Protein AF-R4KLE1-F1 (afdb_monomer)

Organism: NCBI:txid767817

Structure (mmCIF, N/CA/C/O backbone):
data_AF-R4KLE1-F1
#
_entry.id   AF-R4KLE1-F1
#
loop_
_atom_site.group_PDB
_atom_site.id
_atom_site.type_symbol
_atom_site.label_atom_id
_atom_site.label_alt_id
_atom_site.label_comp_id
_atom_site.label_asym_id
_atom_site.label_entity_id
_atom_site.label_seq_id
_atom_site.pdbx_PDB_ins_code
_atom_site.Cartn_x
_atom_site.Cartn_y
_atom_site.Cartn_z
_atom_site.occupancy
_atom_site.B_iso_or_equiv
_atom_site.auth_seq_id
_atom_site.auth_comp_id
_atom_site.auth_asym_id
_atom_site.auth_atom_id
_atom_site.pdbx_PDB_model_num
ATOM 1 N N . MET A 1 1 ? 1.530 -24.165 -0.513 1.00 34.09 1 MET A N 1
ATOM 2 C CA . MET A 1 1 ? 1.223 -22.852 0.095 1.00 34.09 1 MET A CA 1
ATOM 3 C C . MET A 1 1 ? 1.961 -21.786 -0.696 1.00 34.09 1 MET A C 1
ATOM 5 O O . MET A 1 1 ? 3.172 -21.689 -0.570 1.00 34.09 1 MET A O 1
ATOM 9 N N . ALA A 1 2 ? 1.274 -21.062 -1.578 1.00 46.06 2 ALA A N 1
ATOM 10 C CA . ALA A 1 2 ? 1.869 -19.932 -2.285 1.00 46.06 2 ALA A CA 1
ATOM 11 C C . AL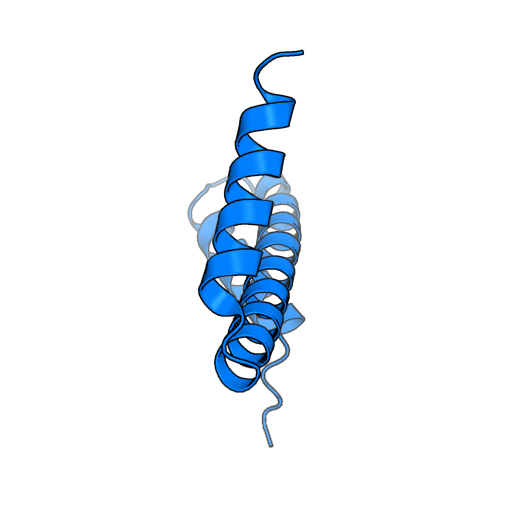A A 1 2 ? 1.721 -18.697 -1.390 1.00 46.06 2 ALA A C 1
ATOM 13 O O . ALA A 1 2 ? 0.663 -18.073 -1.367 1.00 46.06 2 ALA A O 1
ATOM 14 N N . SER A 1 3 ? 2.741 -18.391 -0.588 1.00 48.03 3 SER A N 1
ATOM 15 C CA . SER A 1 3 ? 2.800 -17.127 0.140 1.00 48.03 3 SER A CA 1
ATOM 16 C C . SER A 1 3 ? 2.984 -16.010 -0.885 1.00 48.03 3 SER A C 1
ATOM 18 O O . SER A 1 3 ? 4.075 -15.764 -1.396 1.00 48.03 3 SER A O 1
ATOM 20 N N . ILE A 1 4 ? 1.879 -15.368 -1.258 1.00 55.12 4 ILE A N 1
ATOM 21 C CA . ILE A 1 4 ? 1.903 -14.190 -2.119 1.00 55.12 4 ILE A CA 1
ATOM 22 C C . ILE A 1 4 ? 2.575 -13.084 -1.303 1.00 55.12 4 ILE A C 1
ATOM 24 O O . ILE A 1 4 ? 1.955 -12.481 -0.431 1.00 55.12 4 ILE A O 1
ATOM 28 N N . SER A 1 5 ? 3.875 -12.874 -1.522 1.00 67.06 5 SER A N 1
ATOM 29 C CA . SER A 1 5 ? 4.604 -11.804 -0.851 1.00 67.06 5 SER A CA 1
ATOM 30 C C . SER A 1 5 ? 4.284 -10.473 -1.525 1.00 67.06 5 SER A C 1
ATOM 32 O O . SER A 1 5 ? 4.177 -10.381 -2.750 1.00 67.06 5 SER A O 1
ATOM 34 N N . VAL A 1 6 ? 4.142 -9.427 -0.715 1.00 59.22 6 VAL A N 1
ATOM 35 C CA . VAL A 1 6 ? 3.933 -8.048 -1.185 1.00 59.22 6 VAL A CA 1
ATOM 36 C C . VAL A 1 6 ? 5.029 -7.641 -2.169 1.00 59.22 6 VAL A C 1
ATOM 38 O O . VAL A 1 6 ? 4.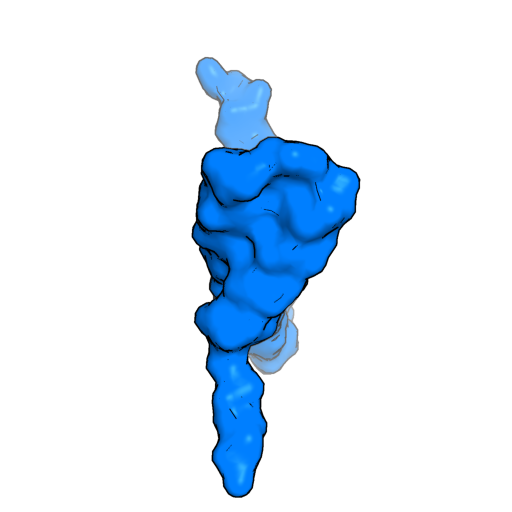744 -7.022 -3.188 1.00 59.22 6 VAL A O 1
ATOM 41 N N . HIS A 1 7 ? 6.259 -8.084 -1.907 1.00 59.47 7 HIS A N 1
ATOM 42 C CA . HIS A 1 7 ? 7.406 -7.925 -2.795 1.00 59.47 7 HIS A CA 1
ATOM 43 C C . HIS A 1 7 ? 7.160 -8.562 -4.177 1.00 59.47 7 HIS A C 1
ATOM 45 O O . HIS A 1 7 ? 7.315 -7.910 -5.208 1.00 59.47 7 HIS A O 1
ATOM 51 N N . ALA A 1 8 ? 6.695 -9.816 -4.225 1.00 70.69 8 ALA A N 1
ATOM 52 C CA . ALA A 1 8 ? 6.399 -10.507 -5.481 1.00 70.69 8 ALA A CA 1
ATOM 53 C C . ALA A 1 8 ? 5.232 -9.863 -6.250 1.00 70.69 8 ALA A C 1
ATOM 55 O O . ALA A 1 8 ? 5.239 -9.845 -7.485 1.00 70.69 8 ALA A O 1
ATOM 56 N N . LEU A 1 9 ? 4.241 -9.320 -5.536 1.00 71.88 9 LEU A N 1
ATOM 57 C CA . LEU A 1 9 ? 3.093 -8.645 -6.138 1.00 71.88 9 LEU A CA 1
ATOM 58 C C . LEU A 1 9 ? 3.476 -7.266 -6.696 1.00 71.88 9 LEU A C 1
ATOM 60 O O . LEU A 1 9 ? 3.185 -6.979 -7.855 1.00 71.88 9 LEU A O 1
ATOM 64 N N . GLY A 1 10 ? 4.195 -6.454 -5.916 1.00 66.44 10 GLY A N 1
ATOM 65 C CA . GLY A 1 10 ? 4.688 -5.138 -6.328 1.00 66.44 10 GLY A CA 1
ATOM 66 C C . GLY A 1 10 ? 5.607 -5.229 -7.542 1.00 66.44 10 GLY A C 1
ATOM 67 O O . GLY A 1 10 ? 5.402 -4.520 -8.528 1.00 66.44 10 GLY A O 1
ATOM 68 N N . ARG A 1 11 ? 6.530 -6.199 -7.538 1.00 67.44 11 ARG A N 1
ATOM 69 C CA . ARG A 1 11 ? 7.419 -6.462 -8.673 1.00 67.44 11 ARG A CA 1
ATOM 70 C C . ARG A 1 11 ? 6.658 -6.880 -9.930 1.00 67.44 11 ARG A C 1
ATOM 72 O O . ARG A 1 11 ? 6.977 -6.394 -11.010 1.00 67.44 11 ARG A O 1
ATOM 79 N N . ARG A 1 12 ? 5.639 -7.745 -9.818 1.00 75.44 12 ARG A N 1
ATOM 80 C CA . ARG A 1 12 ? 4.800 -8.144 -10.968 1.00 75.44 12 ARG A CA 1
ATOM 81 C C . ARG A 1 12 ? 4.018 -6.973 -11.553 1.00 75.44 12 ARG A C 1
ATOM 83 O O . ARG A 1 12 ? 3.984 -6.833 -12.771 1.00 75.44 12 ARG A O 1
ATOM 90 N N . VAL A 1 13 ? 3.403 -6.148 -10.708 1.00 73.00 13 VAL A N 1
ATOM 91 C CA . VAL A 1 13 ? 2.613 -4.995 -11.162 1.00 73.00 13 VAL A CA 1
ATOM 92 C C . VAL A 1 13 ? 3.516 -3.945 -11.805 1.00 73.00 13 VAL A C 1
ATOM 94 O O . VAL A 1 13 ? 3.223 -3.490 -12.909 1.00 73.00 13 VAL A O 1
ATOM 97 N N . GLY A 1 14 ? 4.648 -3.615 -11.183 1.00 67.50 14 GLY A N 1
ATOM 98 C CA . GLY A 1 14 ? 5.573 -2.640 -11.751 1.00 67.50 14 GLY A CA 1
ATOM 99 C C . GLY A 1 14 ? 6.220 -3.126 -13.052 1.00 67.50 14 GLY A C 1
ATOM 100 O O . GLY A 1 14 ? 6.252 -2.367 -14.011 1.00 67.50 14 GLY A O 1
ATOM 101 N N . MET A 1 15 ? 6.601 -4.409 -13.154 1.00 68.19 15 MET A N 1
ATOM 102 C CA . MET A 1 15 ? 7.060 -5.028 -14.414 1.00 68.19 15 MET A CA 1
ATOM 103 C C . MET A 1 15 ? 5.982 -5.030 -15.508 1.00 68.19 15 MET A C 1
ATOM 105 O O . MET A 1 15 ? 6.299 -4.914 -16.689 1.00 68.19 15 MET A O 1
ATOM 109 N N . TYR A 1 16 ? 4.706 -5.167 -15.147 1.00 73.38 16 TYR A N 1
ATOM 110 C CA . TYR A 1 16 ? 3.602 -5.107 -16.106 1.00 73.38 16 TYR A CA 1
ATOM 111 C C . TYR A 1 16 ? 3.417 -3.691 -16.675 1.00 73.38 16 TYR A C 1
ATOM 113 O O . TYR A 1 16 ? 3.332 -3.521 -17.891 1.00 73.38 16 TYR A O 1
ATOM 121 N N . VAL A 1 17 ? 3.406 -2.672 -15.809 1.00 67.12 17 VAL A N 1
ATOM 122 C CA . VAL A 1 17 ? 3.328 -1.254 -16.214 1.00 67.12 17 VAL A CA 1
ATOM 123 C C . VAL A 1 17 ? 4.554 -0.860 -17.034 1.00 67.12 17 VAL A C 1
ATOM 125 O O . VAL A 1 17 ? 4.449 -0.186 -18.054 1.00 67.12 17 VAL A O 1
ATOM 128 N N . ALA A 1 18 ? 5.711 -1.356 -16.626 1.00 64.12 18 ALA A N 1
ATOM 129 C CA . ALA A 1 18 ? 6.964 -1.183 -17.316 1.00 64.12 18 ALA A CA 1
ATOM 130 C C . ALA A 1 18 ? 7.027 -1.822 -18.703 1.00 64.12 18 ALA A C 1
ATOM 132 O O . ALA A 1 18 ? 7.433 -1.172 -19.648 1.00 64.12 18 ALA A O 1
ATOM 133 N N . ASN A 1 19 ? 6.593 -3.073 -18.870 1.00 64.88 19 ASN A N 1
ATOM 134 C CA . ASN A 1 19 ? 6.551 -3.704 -20.194 1.00 64.88 19 ASN A CA 1
ATOM 135 C C . ASN A 1 19 ? 5.589 -2.980 -21.150 1.00 64.88 19 ASN A C 1
ATOM 137 O O . ASN A 1 19 ? 5.730 -3.078 -22.367 1.00 64.88 19 ASN A O 1
ATOM 141 N N . LYS A 1 20 ? 4.611 -2.244 -20.608 1.00 67.50 20 LYS A N 1
ATOM 142 C CA . LYS A 1 20 ? 3.739 -1.338 -21.366 1.00 67.50 20 LYS A CA 1
ATOM 143 C C . LYS A 1 20 ? 4.411 -0.003 -21.716 1.00 67.50 20 LYS A C 1
ATOM 145 O O . LYS A 1 20 ? 4.042 0.596 -22.723 1.00 67.50 20 LYS A O 1
ATOM 150 N N . ALA A 1 21 ? 5.381 0.452 -20.927 1.00 61.03 21 ALA A N 1
ATOM 151 C CA . ALA A 1 21 ? 6.169 1.656 -21.158 1.00 61.03 21 ALA A CA 1
ATOM 152 C C . ALA A 1 21 ? 7.545 1.250 -21.706 1.00 61.03 21 ALA A C 1
ATOM 154 O O . ALA A 1 21 ? 8.438 0.962 -20.932 1.00 61.03 21 ALA A O 1
ATOM 155 N N . VAL A 1 22 ? 7.685 1.216 -23.037 1.00 57.66 22 VAL A N 1
ATOM 156 C CA . VAL A 1 22 ? 8.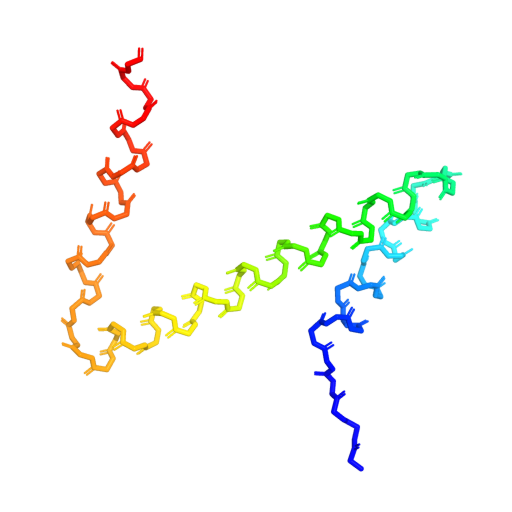765 0.709 -23.934 1.00 57.66 22 VAL A CA 1
ATOM 157 C C . VAL A 1 22 ? 10.254 0.811 -23.481 1.00 57.66 22 VAL A C 1
ATOM 159 O O . VAL A 1 22 ? 11.139 0.325 -24.178 1.00 57.66 22 VAL A O 1
ATOM 162 N N . ASN A 1 23 ? 10.585 1.387 -22.326 1.00 64.81 23 ASN A N 1
ATOM 163 C CA . ASN A 1 23 ? 11.935 1.596 -21.828 1.00 64.81 23 ASN A CA 1
ATOM 164 C C . ASN A 1 23 ? 12.309 0.649 -20.652 1.00 64.81 23 ASN A C 1
ATOM 166 O O . ASN A 1 23 ? 11.844 0.844 -19.525 1.00 64.81 23 ASN A O 1
ATOM 170 N N . PRO A 1 24 ? 13.198 -0.344 -20.853 1.00 63.06 24 PRO A N 1
ATOM 171 C CA . PRO A 1 24 ? 13.547 -1.345 -19.837 1.00 63.06 24 PRO A CA 1
ATOM 172 C C . PRO A 1 24 ? 14.253 -0.761 -18.602 1.00 63.06 24 PRO A C 1
ATOM 174 O O . PRO A 1 24 ? 14.109 -1.297 -17.510 1.00 63.06 24 PRO A O 1
ATOM 177 N N . ASN A 1 25 ? 14.940 0.379 -18.719 1.00 64.75 25 ASN A N 1
ATOM 178 C CA . ASN A 1 25 ? 15.521 1.065 -17.556 1.00 64.75 25 ASN A CA 1
ATOM 179 C C . ASN A 1 25 ? 14.458 1.720 -16.658 1.00 64.75 25 ASN A C 1
ATOM 181 O O . ASN A 1 25 ? 14.628 1.812 -15.445 1.00 64.75 25 ASN A O 1
ATOM 185 N N . GLN A 1 26 ? 13.335 2.161 -17.235 1.00 65.62 26 GLN A N 1
ATOM 186 C CA . GLN A 1 26 ? 12.195 2.630 -16.445 1.00 65.62 26 GLN A CA 1
ATOM 187 C C . GLN A 1 26 ? 11.458 1.462 -15.792 1.00 65.62 26 GLN A C 1
ATOM 189 O O . GLN A 1 26 ? 10.749 1.672 -14.812 1.00 65.62 26 GLN A O 1
ATOM 194 N N . ALA A 1 27 ? 11.652 0.236 -16.285 1.00 67.62 27 ALA A N 1
ATOM 195 C CA . ALA A 1 27 ? 10.944 -0.924 -15.785 1.00 67.62 27 ALA A CA 1
ATOM 196 C C . ALA A 1 27 ? 11.283 -1.279 -14.349 1.00 67.62 27 ALA A C 1
ATOM 198 O O . ALA A 1 27 ? 10.405 -1.531 -13.525 1.00 67.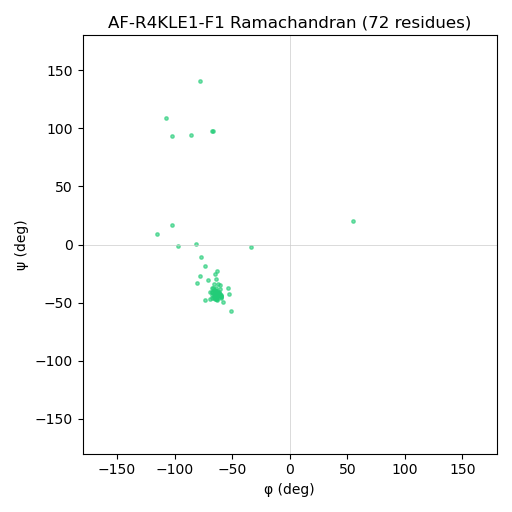62 27 ALA A O 1
ATOM 199 N N . GLU A 1 28 ? 12.575 -1.279 -14.066 1.00 69.62 28 GLU A N 1
ATOM 200 C CA . GLU A 1 28 ? 13.107 -1.591 -12.753 1.00 69.62 28 GLU A CA 1
ATOM 201 C C . GLU A 1 28 ? 12.767 -0.485 -11.749 1.00 69.62 28 GLU A C 1
ATOM 203 O O . GLU A 1 28 ? 12.310 -0.774 -10.642 1.00 69.62 28 GLU A O 1
ATOM 208 N N . LEU A 1 29 ? 12.859 0.780 -12.176 1.00 76.00 29 LEU A N 1
ATOM 209 C CA . LEU A 1 29 ? 12.468 1.939 -11.373 1.00 76.00 29 LEU A CA 1
ATOM 210 C C . LEU A 1 29 ? 10.966 1.928 -11.040 1.00 76.00 29 LEU A C 1
ATOM 212 O O . LEU A 1 29 ? 10.583 2.157 -9.894 1.00 76.00 29 LEU A O 1
ATOM 216 N N . LEU A 1 30 ? 10.108 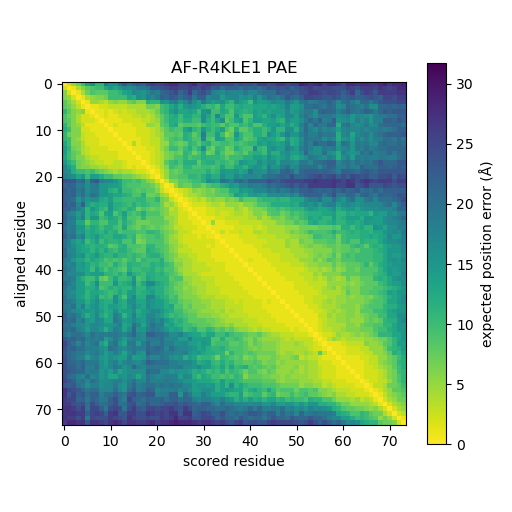1.625 -12.020 1.00 72.19 30 LEU A N 1
ATOM 217 C CA . LEU A 1 30 ? 8.662 1.487 -11.825 1.00 72.19 30 LEU A CA 1
ATOM 218 C C . LEU A 1 30 ? 8.326 0.260 -10.969 1.00 72.19 30 LEU A C 1
ATOM 220 O O . LEU A 1 30 ? 7.435 0.338 -10.128 1.00 72.19 30 LEU A O 1
ATOM 224 N N . GLY A 1 31 ? 9.059 -0.844 -11.136 1.00 75.75 31 GLY A N 1
ATOM 225 C CA . GLY A 1 31 ? 9.047 -2.022 -10.265 1.00 75.75 31 GLY A CA 1
ATOM 226 C C . GLY A 1 31 ? 9.240 -1.659 -8.799 1.00 75.75 31 GLY A C 1
ATOM 227 O O . GLY A 1 31 ? 8.376 -1.927 -7.963 1.00 75.75 31 GLY A O 1
ATOM 228 N N . TYR A 1 32 ? 10.353 -0.991 -8.519 1.00 76.88 32 TYR A N 1
ATOM 229 C CA . TYR A 1 32 ? 10.736 -0.569 -7.180 1.00 76.88 32 TYR A CA 1
ATOM 230 C C . TYR A 1 32 ? 9.777 0.481 -6.596 1.00 76.88 32 TYR A C 1
ATOM 232 O O . TYR A 1 32 ? 9.327 0.359 -5.458 1.00 76.88 32 TYR A O 1
ATOM 240 N N . GLY A 1 33 ? 9.378 1.481 -7.390 1.00 77.44 33 GLY A N 1
ATOM 241 C CA . GLY A 1 33 ? 8.395 2.483 -6.970 1.00 77.44 33 GLY A CA 1
ATOM 242 C C . GLY A 1 33 ? 7.035 1.864 -6.641 1.00 77.44 33 GLY A C 1
ATOM 243 O O . GLY A 1 33 ? 6.425 2.192 -5.623 1.00 77.44 33 GLY A O 1
ATOM 244 N N . THR A 1 34 ? 6.586 0.903 -7.450 1.00 77.88 34 THR A N 1
ATOM 245 C CA . THR A 1 34 ? 5.335 0.172 -7.205 1.00 77.88 34 THR A CA 1
ATOM 246 C C . THR A 1 34 ? 5.418 -0.662 -5.932 1.00 77.88 34 THR A C 1
ATOM 248 O O . THR A 1 34 ? 4.456 -0.704 -5.171 1.00 77.88 34 THR A O 1
ATOM 251 N N . GLU A 1 35 ? 6.559 -1.296 -5.659 1.00 75.94 35 GLU A N 1
ATOM 252 C CA . GLU A 1 35 ? 6.780 -2.031 -4.414 1.00 75.94 35 GLU A CA 1
ATOM 253 C C . GLU A 1 35 ? 6.643 -1.128 -3.178 1.00 75.94 35 GLU A C 1
ATOM 255 O O . GLU A 1 35 ? 5.939 -1.487 -2.230 1.00 75.94 35 GLU A O 1
ATOM 260 N N . ILE A 1 36 ? 7.242 0.066 -3.205 1.00 79.94 36 ILE A N 1
ATOM 261 C CA . ILE A 1 36 ? 7.152 1.041 -2.107 1.00 79.94 36 ILE A CA 1
ATOM 262 C C . ILE A 1 36 ? 5.708 1.503 -1.889 1.00 79.94 36 ILE A C 1
ATOM 264 O O . ILE A 1 36 ? 5.238 1.552 -0.746 1.00 79.94 36 ILE A O 1
ATOM 268 N N . ILE A 1 37 ? 4.997 1.831 -2.972 1.00 79.94 37 ILE A N 1
ATOM 269 C CA . ILE A 1 37 ? 3.600 2.275 -2.903 1.00 79.94 37 ILE A CA 1
ATOM 270 C C . ILE A 1 37 ? 2.732 1.148 -2.347 1.00 79.94 37 ILE A C 1
ATOM 272 O O . ILE A 1 37 ? 1.970 1.368 -1.408 1.00 79.94 37 ILE A O 1
ATOM 276 N N . LEU A 1 38 ? 2.884 -0.072 -2.860 1.00 80.12 38 LEU A N 1
ATOM 277 C CA . LEU A 1 38 ? 2.095 -1.220 -2.428 1.00 80.12 38 LEU A CA 1
ATOM 278 C C . LEU A 1 38 ? 2.354 -1.567 -0.954 1.00 80.12 38 LEU A C 1
ATOM 280 O O . LEU A 1 38 ? 1.414 -1.811 -0.196 1.00 80.12 38 LEU A O 1
ATOM 284 N N . GLY A 1 39 ? 3.618 -1.534 -0.526 1.00 80.88 39 GLY A N 1
ATOM 285 C CA . GLY A 1 39 ? 3.995 -1.717 0.873 1.00 80.88 39 GLY A CA 1
ATOM 286 C C . GLY A 1 39 ? 3.410 -0.637 1.785 1.00 80.88 39 GLY A C 1
ATOM 287 O O . GLY A 1 39 ? 2.919 -0.948 2.871 1.00 80.88 39 GLY A O 1
ATOM 288 N N . SER A 1 40 ? 3.409 0.621 1.341 1.00 79.06 40 SER A N 1
ATOM 289 C CA . SER A 1 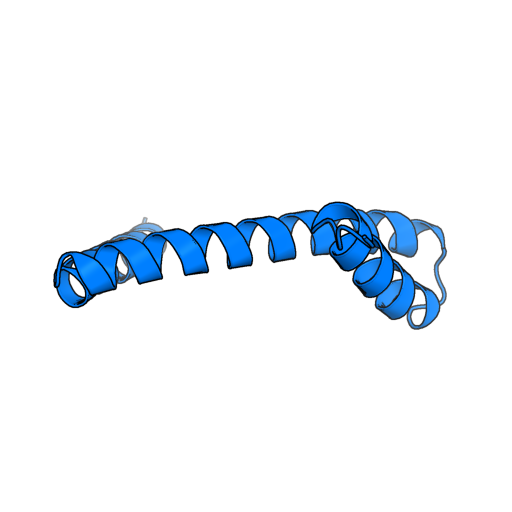40 ? 2.813 1.737 2.085 1.00 79.06 40 SER A CA 1
ATOM 290 C C . SER A 1 40 ? 1.293 1.627 2.181 1.00 79.06 40 SER A C 1
ATOM 292 O O . SER A 1 40 ? 0.744 1.787 3.269 1.00 79.06 40 SER A O 1
ATOM 294 N N . VAL A 1 41 ? 0.610 1.275 1.088 1.00 83.25 41 VAL A N 1
ATOM 295 C CA . VAL A 1 41 ? -0.847 1.067 1.072 1.00 83.25 41 VAL A CA 1
ATOM 296 C C . VAL A 1 41 ? -1.242 -0.033 2.052 1.00 83.25 41 VAL A C 1
ATOM 298 O O . VAL A 1 41 ? -2.149 0.163 2.855 1.00 83.25 41 VAL A O 1
ATOM 301 N N . LEU A 1 42 ? -0.532 -1.163 2.063 1.00 83.81 42 LEU A N 1
ATOM 302 C CA . LEU A 1 42 ? -0.826 -2.246 3.005 1.00 83.81 42 LEU A CA 1
ATOM 303 C C . LEU A 1 42 ? -0.617 -1.834 4.464 1.00 83.81 42 LEU A 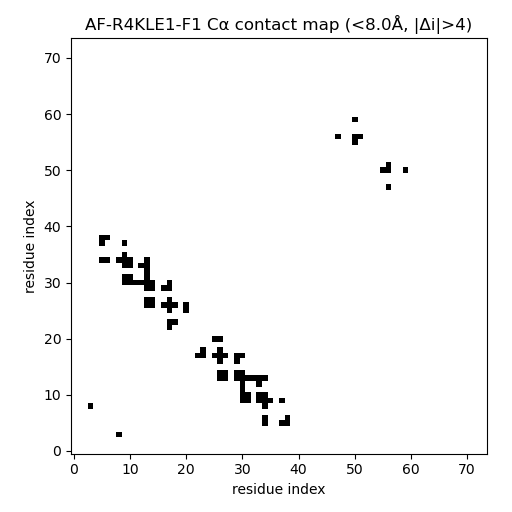C 1
ATOM 305 O O . LEU A 1 42 ? -1.446 -2.161 5.311 1.00 83.81 42 LEU A O 1
ATOM 309 N N . LYS A 1 43 ? 0.446 -1.080 4.767 1.00 83.94 43 LYS A N 1
ATOM 310 C CA . LYS A 1 43 ? 0.662 -0.536 6.118 1.00 83.94 43 LYS A CA 1
ATOM 311 C C . LYS A 1 43 ? -0.470 0.402 6.535 1.00 83.94 43 LYS A C 1
ATOM 313 O O . LYS A 1 43 ? -0.957 0.290 7.658 1.00 83.94 43 LYS A O 1
ATOM 318 N N . LEU A 1 44 ? -0.918 1.279 5.635 1.00 79.94 44 LEU A N 1
ATOM 319 C CA . LEU A 1 44 ? -2.047 2.172 5.893 1.00 79.94 44 LEU A CA 1
ATOM 320 C C . LEU A 1 44 ? -3.337 1.390 6.139 1.00 79.94 44 LEU A C 1
ATOM 322 O O . LEU A 1 44 ? -4.033 1.688 7.101 1.00 79.94 44 LEU A O 1
ATOM 326 N N . VAL A 1 45 ? -3.619 0.348 5.354 1.00 84.00 45 VAL A N 1
ATOM 327 C CA . VAL A 1 45 ? -4.795 -0.518 5.551 1.00 84.00 45 VAL A CA 1
ATOM 328 C C . VAL A 1 45 ? -4.781 -1.183 6.929 1.00 84.00 45 VAL A C 1
ATOM 330 O O . VAL A 1 45 ? -5.808 -1.206 7.610 1.00 84.00 45 VAL A O 1
ATOM 333 N N . VAL A 1 46 ? -3.629 -1.695 7.373 1.00 84.69 46 VAL A N 1
ATOM 334 C CA . VAL A 1 46 ? -3.495 -2.312 8.703 1.00 84.69 46 VAL A CA 1
ATOM 335 C C . VAL A 1 46 ? -3.710 -1.280 9.810 1.00 84.69 46 VAL A C 1
ATOM 337 O O . VAL A 1 46 ? -4.496 -1.526 10.723 1.00 84.69 46 VAL A O 1
ATOM 340 N N . LEU A 1 47 ? -3.076 -0.108 9.714 1.00 80.00 47 LEU A N 1
ATOM 341 C CA . LEU A 1 47 ? -3.250 0.976 10.686 1.00 80.00 47 LEU A CA 1
ATOM 342 C C . LEU A 1 47 ? -4.706 1.450 10.762 1.00 80.00 47 LEU A C 1
ATOM 344 O O . LEU A 1 47 ? -5.240 1.614 11.857 1.00 80.00 47 LEU A O 1
ATOM 348 N N . PHE A 1 48 ? -5.374 1.599 9.616 1.00 78.00 48 PHE A N 1
ATOM 349 C CA . PHE A 1 48 ? -6.784 1.988 9.560 1.00 78.00 48 PHE A CA 1
ATOM 350 C C . PHE A 1 48 ? -7.704 0.911 10.142 1.00 78.00 48 PHE A C 1
ATOM 352 O O . PHE A 1 48 ? -8.668 1.230 10.834 1.00 78.00 48 PHE A O 1
ATOM 359 N N . SER A 1 49 ? -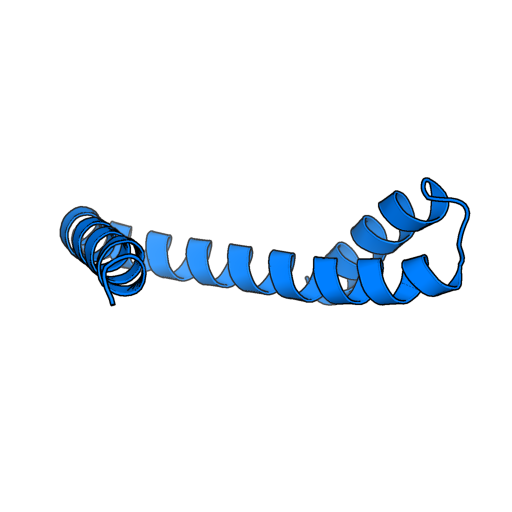7.384 -0.367 9.921 1.00 79.69 49 SER A N 1
ATOM 360 C CA . SER A 1 49 ? -8.127 -1.491 10.504 1.00 79.69 49 SER A CA 1
ATOM 361 C C . SER A 1 49 ? -8.003 -1.515 12.031 1.00 79.69 49 SER A C 1
ATOM 363 O O . SER A 1 49 ? -8.995 -1.715 12.727 1.00 79.69 49 SER A O 1
ATOM 365 N N . ILE A 1 50 ? -6.809 -1.247 12.568 1.00 80.50 50 ILE A N 1
ATOM 366 C CA . ILE A 1 50 ? -6.581 -1.127 14.017 1.00 80.50 50 ILE A CA 1
ATOM 367 C C . ILE A 1 50 ? -7.340 0.082 14.586 1.00 80.50 50 ILE A C 1
ATOM 369 O O . ILE A 1 50 ? -8.029 -0.048 15.597 1.00 80.50 50 ILE A O 1
ATOM 373 N N . ALA A 1 51 ? -7.286 1.236 13.916 1.00 79.62 51 ALA A N 1
ATOM 374 C CA . ALA A 1 51 ? -8.045 2.424 14.313 1.00 79.62 51 ALA A CA 1
ATOM 375 C C . ALA A 1 51 ? -9.567 2.178 14.305 1.00 79.62 51 ALA A C 1
ATOM 377 O O . ALA A 1 51 ? -10.279 2.690 15.171 1.00 79.62 51 ALA A O 1
ATOM 378 N N . ALA A 1 52 ? -10.062 1.361 13.367 1.00 78.38 52 ALA A N 1
ATOM 379 C CA . ALA A 1 52 ? -11.460 0.933 13.294 1.00 78.38 52 ALA A CA 1
ATOM 380 C C . ALA A 1 52 ? -11.873 0.057 14.471 1.00 78.38 52 ALA A C 1
ATOM 382 O O . ALA A 1 52 ? -12.905 0.321 15.089 1.00 78.38 52 ALA A O 1
ATOM 383 N N . LEU A 1 53 ? -11.044 -0.922 14.835 1.00 85.06 53 LEU A N 1
ATOM 384 C CA . LEU A 1 53 ? -11.273 -1.750 16.021 1.00 85.06 53 LEU A CA 1
ATOM 385 C C . LEU A 1 53 ? -11.298 -0.913 17.306 1.00 85.06 53 LEU A C 1
ATOM 387 O O . LEU A 1 53 ? -12.131 -1.143 18.178 1.00 85.06 53 LEU A O 1
ATOM 391 N N . LEU A 1 54 ? -10.428 0.092 17.394 1.00 85.94 54 LEU A N 1
ATOM 392 C CA . LEU A 1 54 ? -10.329 1.001 18.536 1.00 85.94 54 LEU A CA 1
ATOM 393 C C . LEU A 1 54 ? -11.370 2.139 18.517 1.00 85.94 54 LEU A C 1
ATOM 395 O O . LEU A 1 54 ? -11.371 2.963 19.425 1.00 85.94 54 LEU A O 1
ATOM 399 N N . ARG A 1 55 ? -12.260 2.201 17.511 1.00 82.88 55 ARG A N 1
ATOM 400 C CA . ARG A 1 55 ? -13.253 3.281 17.300 1.00 82.88 55 ARG A CA 1
ATOM 401 C C . ARG A 1 55 ? -12.671 4.705 17.235 1.00 82.88 55 ARG A C 1
ATOM 403 O O . ARG A 1 55 ? -13.418 5.671 17.347 1.00 82.88 55 ARG A O 1
ATOM 410 N N . VAL A 1 56 ? -11.378 4.849 16.954 1.00 83.62 56 VAL A N 1
ATOM 411 C CA . VAL A 1 56 ? -10.673 6.145 16.826 1.00 83.62 56 VAL A CA 1
ATOM 412 C C . VAL A 1 56 ? -10.432 6.552 15.367 1.00 83.62 56 VAL A C 1
ATOM 414 O O . VAL A 1 56 ? -9.626 7.431 15.079 1.00 83.62 56 VAL A O 1
ATOM 417 N N . VAL A 1 57 ? -11.140 5.937 14.412 1.00 78.19 57 VAL A N 1
ATOM 418 C CA . VAL A 1 57 ? -10.997 6.218 12.965 1.00 78.19 57 VAL A CA 1
ATOM 419 C C . VAL A 1 57 ? -11.143 7.701 12.651 1.00 78.19 57 VAL A C 1
ATOM 421 O O . VAL A 1 57 ? -10.375 8.234 11.854 1.00 78.19 57 VAL A O 1
ATOM 424 N N . TYR A 1 58 ? -12.112 8.370 13.280 1.00 74.06 58 TYR A N 1
ATOM 425 C CA . TYR A 1 58 ? -12.366 9.792 13.061 1.00 74.06 58 TYR A CA 1
ATOM 426 C C . TYR A 1 58 ? -11.195 10.658 13.533 1.00 74.06 58 TYR A C 1
ATOM 428 O O . TYR A 1 58 ? -10.755 11.529 12.788 1.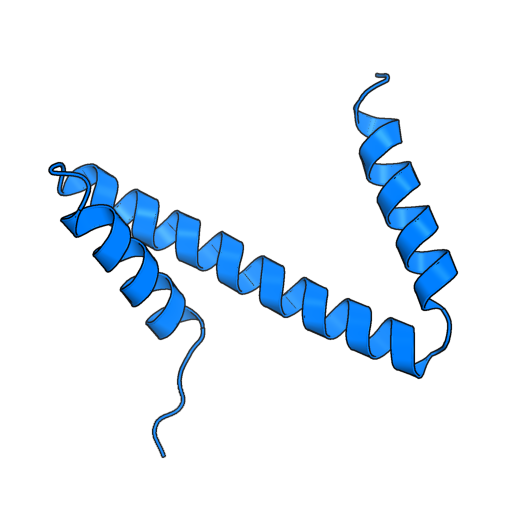00 74.06 58 TYR A O 1
ATOM 436 N N . GLU A 1 59 ? -10.637 10.380 14.712 1.00 76.56 59 GLU A N 1
ATOM 437 C CA . GLU A 1 59 ? -9.486 11.115 15.252 1.00 76.56 59 GLU A CA 1
ATOM 438 C C . GLU A 1 59 ? -8.243 10.930 14.380 1.00 76.56 59 GLU A C 1
ATOM 440 O O . GLU A 1 59 ? -7.589 11.903 14.008 1.00 76.56 59 GLU A O 1
ATOM 445 N N . VAL A 1 60 ? -7.964 9.689 13.972 1.00 76.06 60 VAL A N 1
ATOM 446 C CA . VAL A 1 60 ? -6.832 9.368 13.092 1.00 76.06 60 VAL A CA 1
ATOM 447 C C . VAL A 1 60 ? -7.000 10.015 11.712 1.00 76.06 60 VAL A C 1
ATOM 449 O O . VAL A 1 60 ? -6.031 10.519 11.147 1.00 76.06 60 VAL A O 1
ATOM 452 N N . SER A 1 61 ? -8.224 10.066 11.179 1.00 74.50 61 SER A N 1
ATOM 453 C CA . SER A 1 61 ? -8.516 10.717 9.892 1.00 74.50 61 SER A CA 1
ATOM 454 C C . SER A 1 61 ? -8.334 12.234 9.958 1.00 74.50 61 SER A C 1
ATOM 456 O O . SER A 1 61 ? -7.777 12.822 9.034 1.00 74.50 61 SER A O 1
ATOM 458 N N . ILE A 1 62 ? -8.765 12.867 11.055 1.00 77.94 62 ILE A N 1
ATOM 459 C CA . ILE A 1 62 ? -8.589 14.307 11.291 1.00 77.94 62 ILE A CA 1
ATOM 460 C C . ILE A 1 62 ? -7.103 14.647 11.453 1.00 77.94 62 ILE A C 1
ATOM 462 O O . ILE A 1 62 ? -6.638 15.614 10.854 1.00 77.94 62 ILE A O 1
ATOM 466 N N . LEU A 1 63 ? -6.345 13.835 12.196 1.00 74.38 63 LEU A N 1
ATOM 467 C CA . LEU A 1 63 ? -4.894 13.988 12.345 1.00 74.38 63 LEU A CA 1
ATOM 468 C C . LEU A 1 63 ? -4.160 13.885 11.002 1.00 74.38 63 LEU A C 1
ATOM 470 O O . LEU A 1 63 ? -3.304 14.716 10.711 1.00 74.38 63 LEU A O 1
ATOM 474 N N . LEU A 1 64 ? -4.519 12.910 10.160 1.00 71.31 64 LEU A N 1
ATOM 475 C CA . LEU A 1 64 ? -3.940 12.758 8.820 1.00 71.31 64 LEU A CA 1
ATOM 476 C C . LEU A 1 64 ? -4.293 13.930 7.894 1.00 71.31 64 LEU A C 1
ATOM 478 O O . LEU A 1 64 ? -3.440 14.388 7.136 1.00 71.31 64 LEU A O 1
ATOM 482 N N . LEU A 1 65 ? -5.528 14.435 7.965 1.00 75.62 65 LEU A N 1
ATOM 483 C CA . LEU A 1 65 ? -5.947 15.627 7.224 1.00 75.62 65 LEU A CA 1
ATOM 484 C C . LEU A 1 65 ? -5.162 16.864 7.668 1.00 75.62 65 LEU A C 1
ATOM 486 O O . LEU A 1 65 ? -4.645 17.588 6.822 1.00 75.62 65 LEU A O 1
ATOM 490 N N . LEU A 1 66 ? -5.029 17.087 8.975 1.00 74.94 66 LEU A N 1
ATOM 491 C CA . LEU A 1 66 ? -4.263 18.207 9.522 1.00 74.94 66 LEU A CA 1
ATOM 492 C C . LEU A 1 66 ? -2.777 18.135 9.149 1.00 74.94 66 LEU A C 1
ATOM 494 O O . LEU A 1 66 ? -2.229 19.156 8.746 1.00 74.94 66 LEU A O 1
ATOM 498 N N . ASP A 1 67 ? -2.134 16.964 9.212 1.00 71.06 67 ASP A N 1
ATOM 499 C CA . ASP A 1 67 ? -0.730 16.817 8.787 1.00 71.06 67 ASP A CA 1
ATOM 500 C C . ASP A 1 67 ? -0.561 17.072 7.278 1.00 71.06 67 ASP A C 1
ATOM 502 O O . ASP A 1 67 ? 0.378 17.749 6.854 1.00 71.06 67 ASP A O 1
ATOM 506 N N . CYS A 1 68 ? -1.508 16.596 6.459 1.00 63.59 68 CYS A N 1
ATOM 507 C CA . CYS A 1 68 ? -1.480 16.785 5.009 1.00 63.59 68 CYS A CA 1
ATOM 508 C C . CYS A 1 68 ? -1.687 18.252 4.597 1.00 63.59 68 CYS A C 1
ATOM 510 O O . CYS A 1 68 ? -1.011 18.734 3.690 1.00 63.59 68 CYS A O 1
ATOM 512 N N . TYR A 1 69 ? -2.604 18.970 5.251 1.00 60.25 69 TYR A N 1
ATOM 513 C CA . TYR A 1 69 ? -2.866 20.384 4.963 1.00 60.25 69 TYR A CA 1
ATOM 514 C C . TYR A 1 69 ? -1.843 21.319 5.619 1.00 60.25 69 TYR A C 1
ATOM 516 O O . TYR A 1 69 ? -1.479 22.336 5.031 1.00 60.25 69 TYR A O 1
ATOM 524 N N . GLY A 1 70 ? -1.327 20.966 6.799 1.00 56.09 70 GLY A N 1
ATOM 525 C CA . GLY A 1 70 ? -0.337 21.761 7.528 1.00 56.09 70 GLY A CA 1
ATOM 526 C C . GLY A 1 70 ? 0.999 21.894 6.795 1.00 56.09 70 GLY A C 1
ATOM 527 O O . GLY A 1 70 ? 1.651 22.927 6.902 1.00 56.09 70 GLY A O 1
ATOM 528 N N . LYS A 1 71 ? 1.382 20.900 5.984 1.00 52.12 71 LYS A N 1
ATOM 529 C CA . LYS A 1 71 ? 2.596 20.952 5.147 1.00 52.12 71 LYS A CA 1
ATOM 530 C C . LYS A 1 71 ? 2.465 21.796 3.878 1.00 52.12 71 LYS A C 1
ATOM 532 O O . LYS A 1 71 ? 3.471 22.031 3.223 1.00 52.12 71 LYS A O 1
ATOM 537 N N . HIS A 1 72 ? 1.260 22.230 3.511 1.00 47.81 72 HIS A N 1
ATOM 538 C CA . HIS A 1 72 ? 1.030 22.995 2.283 1.00 47.81 72 HIS A CA 1
ATOM 539 C C . HIS A 1 72 ? 0.973 24.518 2.515 1.00 47.81 72 HIS A C 1
ATOM 541 O O . HIS A 1 72 ? 0.776 25.272 1.560 1.00 47.81 72 HIS A O 1
ATOM 547 N N . LEU A 1 73 ? 1.115 24.960 3.772 1.00 47.41 73 LEU A N 1
ATOM 548 C CA . LEU A 1 73 ? 0.970 26.354 4.209 1.00 47.41 73 LEU A CA 1
ATOM 549 C C . LEU A 1 73 ? 2.270 26.979 4.762 1.00 47.41 73 LEU A C 1
ATOM 551 O O . LEU A 1 73 ? 2.217 28.070 5.328 1.00 47.41 73 LEU A O 1
ATOM 555 N N . LEU A 1 74 ? 3.412 26.299 4.622 1.00 42.91 74 LEU A N 1
ATOM 556 C CA . LEU A 1 74 ? 4.734 26.714 5.108 1.00 42.91 74 LEU A CA 1
ATOM 557 C C . LEU A 1 74 ? 5.769 26.522 3.997 1.00 42.91 74 LEU A C 1
ATOM 559 O O . LEU A 1 74 ? 6.656 27.393 3.877 1.00 42.91 74 LEU A O 1
#

Foldseek 3Di:
DPPPDLLNVLQVVLQVVVVVVVDVVVSVVSSVVSSVVSVVVVVVVVVCVVCVVVVNNVVVVVVVVCVVVVVVPD

Solvent-accessible surface area (backbone atoms only — not comparable to full-atom values): 4089 Å² total; per-residue (Å²): 134,86,79,82,44,67,64,62,50,15,40,52,52,13,43,52,56,17,71,72,44,91,43,75,77,53,16,58,53,38,13,52,53,35,28,55,51,50,54,48,52,52,51,50,52,53,53,50,52,52,27,51,77,68,70,41,44,67,61,53,50,50,52,52,50,50,57,61,54,59,69,75,78,118

Radius of gyration: 16.81 Å; Cα contacts (8 Å, |Δi|>4): 50; chains: 1; bounding box: 29×50×42 Å

Mean predicted aligned error: 11.66 Å

InterPro domains:
  IPR006741 Accessory gene regulator B [PF04647] (18-65)

Secondary structure (DSSP, 8-state):
-----HHHHHHHHHHHHHHHSS-HHHHHHHHHHHHHHHHHHHHHHHHHHHHHHTT-HHHHHHHHHHHHHHTT--

pLDDT: mean 70.55, std 11.16, range [34.09, 85.94]

Sequence (74 aa):
MASISVHALGRRVGMYVANKAVNPNQAELLGYGTEIILGSVLKLVVLFSIAALLRVVYEVSILLLLDCYGKHLL